Protein AF-A0A941MFM9-F1 (afdb_monomer)

Mean predicted aligned error: 2.97 Å

pLDDT: mean 96.37, std 7.06, range [45.44, 98.94]

Secondary structure (DSSP, 8-state):
---PPPHHHHTS-SSTTPPPPPSS------S-EEEE-TT-HHHHTTHHHHBTTBSEEEEE-STTS-GGGHHHHHHHHHHHHHH---TTSEEEEEPPPTTSSSHHHHHHHHHHHHTTT--EEE--S--SHHHHHHHHHHHHHHHHHHT-SSPPEEE-

Foldseek 3Di:
DPPDDDPVCPQPQLDDQFATDDPDDDDFDDPDEAEDALLDPVRLVCLQVCQPVHQEYEQELEPPQDPVCNVSSLVSLLCSQQVHDRDRHAYEYEAYEPPDPRRVVSQQVNCQRRVQRHAEYEHPPDPDVVSVVVSSNVQSVSCRVNVRHHRHYYHD

Structure (mmCIF, N/CA/C/O backbone):
data_AF-A0A941MFM9-F1
#
_entry.id   AF-A0A941MFM9-F1
#
loop_
_atom_site.group_PDB
_atom_site.id
_atom_site.type_symbol
_atom_site.label_atom_id
_atom_site.label_alt_id
_atom_site.label_comp_id
_atom_site.label_asym_id
_atom_site.label_entity_id
_atom_site.label_seq_id
_atom_site.pdbx_PDB_ins_code
_atom_site.Cartn_x
_atom_site.Cartn_y
_atom_site.Cartn_z
_atom_site.occupancy
_atom_site.B_iso_or_equiv
_atom_site.auth_seq_id
_atom_site.auth_comp_id
_atom_site.auth_asym_id
_atom_site.auth_atom_id
_atom_site.pdbx_PDB_model_num
ATOM 1 N N . MET A 1 1 ? 19.497 1.881 -22.518 1.00 45.44 1 MET A N 1
ATOM 2 C CA . MET A 1 1 ? 18.498 1.199 -23.370 1.00 45.44 1 MET A CA 1
ATOM 3 C C . MET A 1 1 ? 17.364 0.752 -22.469 1.00 45.44 1 MET A C 1
ATOM 5 O O . MET A 1 1 ? 17.638 0.044 -21.509 1.00 45.44 1 MET A O 1
ATOM 9 N N . ALA A 1 2 ? 16.134 1.208 -22.705 1.00 53.12 2 ALA A N 1
ATOM 10 C CA . ALA A 1 2 ? 14.987 0.747 -21.931 1.00 53.12 2 ALA A CA 1
ATOM 11 C C . ALA A 1 2 ? 14.747 -0.729 -22.272 1.00 53.12 2 ALA A C 1
ATOM 13 O O . ALA A 1 2 ? 14.292 -1.044 -23.367 1.00 53.12 2 ALA A O 1
ATOM 14 N N . SER A 1 3 ? 15.122 -1.638 -21.372 1.00 56.53 3 SER A N 1
ATOM 15 C CA . SER A 1 3 ? 14.799 -3.057 -21.511 1.00 56.53 3 SER A CA 1
ATOM 16 C C . SER A 1 3 ? 13.298 -3.224 -21.290 1.00 56.53 3 SER A C 1
ATOM 18 O O . SER A 1 3 ? 12.847 -3.453 -20.170 1.00 56.53 3 SER A O 1
ATOM 20 N N . THR A 1 4 ? 12.508 -3.067 -22.346 1.00 69.94 4 THR A N 1
ATOM 21 C CA . THR A 1 4 ? 11.075 -3.359 -22.318 1.00 69.94 4 THR A CA 1
ATOM 22 C C . THR A 1 4 ? 10.912 -4.872 -22.161 1.00 69.94 4 THR A C 1
ATOM 24 O O . THR A 1 4 ? 11.436 -5.642 -22.968 1.00 69.94 4 THR A O 1
ATOM 27 N N . ARG A 1 5 ? 10.238 -5.328 -21.094 1.00 80.25 5 ARG A N 1
ATOM 28 C CA . ARG A 1 5 ? 9.946 -6.761 -20.907 1.00 80.25 5 ARG A CA 1
ATOM 29 C C . ARG A 1 5 ? 9.130 -7.256 -22.101 1.00 80.25 5 ARG A C 1
ATOM 31 O O . ARG A 1 5 ? 8.220 -6.570 -22.562 1.00 80.25 5 ARG A O 1
ATOM 38 N N . THR A 1 6 ? 9.432 -8.456 -22.592 1.00 90.31 6 THR A N 1
ATOM 39 C CA . THR A 1 6 ? 8.595 -9.078 -23.624 1.00 90.31 6 THR A CA 1
ATOM 40 C C . THR A 1 6 ? 7.215 -9.397 -23.044 1.00 90.31 6 THR A C 1
ATOM 42 O O . THR A 1 6 ? 7.124 -9.672 -21.844 1.00 90.31 6 THR A O 1
ATOM 45 N N . PRO A 1 7 ? 6.147 -9.453 -23.860 1.00 91.31 7 PRO A N 1
ATOM 46 C CA . PRO A 1 7 ? 4.822 -9.853 -23.381 1.00 91.31 7 PRO A CA 1
ATOM 47 C C . PRO A 1 7 ? 4.836 -11.185 -22.613 1.00 91.31 7 PRO A C 1
ATOM 49 O O . PRO A 1 7 ? 4.177 -11.321 -21.588 1.00 91.31 7 PRO A O 1
ATOM 52 N N . ALA A 1 8 ? 5.670 -12.137 -23.050 1.00 88.62 8 ALA A N 1
ATOM 53 C CA . ALA A 1 8 ? 5.842 -13.431 -22.389 1.00 88.62 8 ALA A CA 1
ATOM 54 C C . ALA A 1 8 ? 6.416 -13.331 -20.962 1.00 88.62 8 ALA A C 1
ATOM 56 O O . ALA A 1 8 ? 6.088 -14.159 -20.121 1.00 88.62 8 ALA A O 1
ATOM 57 N N . LYS A 1 9 ? 7.263 -12.330 -20.687 1.00 91.25 9 LYS A N 1
ATOM 58 C CA . LYS A 1 9 ? 7.881 -12.098 -19.369 1.00 91.25 9 LYS A CA 1
ATOM 59 C C . LYS A 1 9 ? 7.157 -11.038 -18.539 1.00 91.25 9 LYS A C 1
ATOM 61 O O . LYS A 1 9 ? 7.544 -10.794 -17.403 1.00 91.25 9 LYS A O 1
ATOM 66 N N . HIS A 1 10 ? 6.149 -10.372 -19.102 1.00 93.44 10 HIS A N 1
ATOM 67 C CA . HIS A 1 10 ? 5.466 -9.264 -18.438 1.00 93.44 10 HIS A CA 1
ATOM 68 C C . HIS A 1 10 ? 4.750 -9.714 -17.157 1.00 93.44 10 HIS A C 1
ATOM 70 O O . HIS A 1 10 ? 4.817 -9.020 -16.152 1.00 93.44 10 HIS A O 1
ATOM 76 N N . PHE A 1 11 ? 4.148 -10.907 -17.181 1.00 95.25 11 PHE A N 1
ATOM 77 C CA . PHE A 1 11 ? 3.423 -11.497 -16.050 1.00 95.25 11 PHE A CA 1
ATOM 78 C C . PHE A 1 11 ? 4.268 -12.460 -15.208 1.00 95.25 11 PHE A C 1
ATOM 80 O O . PHE A 1 11 ? 3.713 -13.290 -14.501 1.00 95.25 11 PHE A O 1
ATOM 87 N N . SER A 1 12 ? 5.597 -12.408 -15.307 1.00 95.81 12 SER A N 1
ATOM 88 C CA . SER A 1 12 ? 6.460 -13.193 -14.421 1.00 95.81 12 SER A CA 1
ATOM 89 C C . SER A 1 12 ? 6.688 -12.440 -13.105 1.00 95.81 12 SER A C 1
ATOM 91 O O . SER A 1 12 ? 6.962 -11.237 -13.162 1.00 95.81 12 SER A O 1
ATOM 93 N N . PRO A 1 13 ? 6.638 -13.107 -11.937 1.00 97.19 13 PRO A N 1
ATOM 94 C CA . PRO A 1 13 ? 7.022 -12.482 -10.674 1.00 97.19 13 PRO A CA 1
ATOM 95 C C . PRO A 1 13 ? 8.492 -12.039 -10.711 1.00 97.19 13 PRO A C 1
ATOM 97 O O . PRO A 1 13 ? 9.346 -12.706 -11.302 1.00 97.19 13 PRO A O 1
ATOM 100 N N . LEU A 1 14 ? 8.804 -10.912 -10.065 1.00 97.50 14 LEU A N 1
ATOM 101 C CA . LEU A 1 14 ? 10.149 -10.307 -10.097 1.00 97.50 14 LEU A CA 1
ATOM 102 C C . LEU A 1 14 ? 11.059 -10.714 -8.950 1.00 97.50 14 LEU A C 1
ATOM 104 O O . LEU A 1 14 ? 12.215 -10.291 -8.889 1.00 97.50 14 LEU A O 1
ATOM 108 N N . ALA A 1 15 ? 10.553 -11.533 -8.042 1.00 98.38 15 ALA A N 1
ATOM 109 C CA . ALA A 1 15 ? 11.345 -12.179 -7.018 1.00 98.38 15 ALA A CA 1
ATOM 11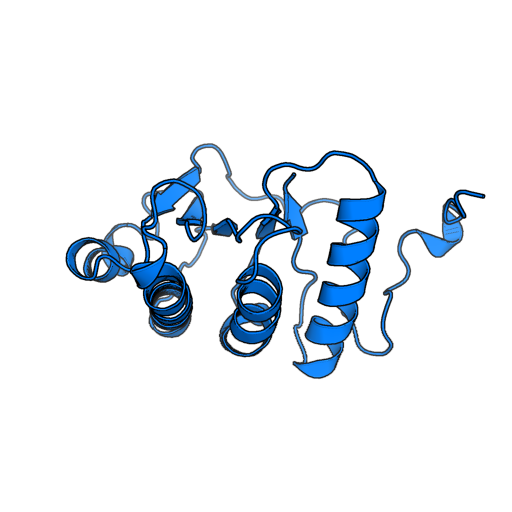0 C C . ALA A 1 15 ? 10.874 -13.622 -6.861 1.00 98.38 15 ALA A C 1
ATOM 112 O O . ALA A 1 15 ? 9.688 -13.932 -6.979 1.00 98.38 15 ALA A O 1
ATOM 113 N N . ILE A 1 16 ? 11.821 -14.513 -6.585 1.00 98.44 16 ILE A N 1
ATOM 114 C CA . ILE A 1 16 ? 11.521 -15.915 -6.307 1.00 98.44 16 ILE A CA 1
ATOM 115 C C . ILE A 1 16 ? 10.697 -15.969 -5.018 1.00 98.44 16 ILE A C 1
ATOM 117 O O . ILE A 1 16 ? 11.166 -15.534 -3.970 1.00 98.44 16 ILE A O 1
ATOM 121 N N . GLY A 1 17 ? 9.478 -16.502 -5.107 1.00 98.00 17 GLY A N 1
ATOM 122 C CA . GLY A 1 17 ? 8.536 -16.581 -3.988 1.00 98.00 17 GLY A CA 1
ATOM 123 C C . GLY A 1 17 ? 7.542 -15.419 -3.895 1.00 98.00 17 GLY A C 1
ATOM 124 O O . GLY A 1 17 ? 6.677 -15.462 -3.023 1.00 98.00 17 GLY A O 1
ATOM 125 N N . ALA A 1 18 ? 7.628 -14.416 -4.777 1.00 98.69 18 ALA A N 1
ATOM 126 C CA . ALA A 1 18 ? 6.585 -13.399 -4.907 1.00 98.69 18 ALA A CA 1
ATOM 127 C C . ALA A 1 18 ? 5.313 -14.013 -5.526 1.00 98.69 18 ALA A C 1
ATOM 129 O O . ALA A 1 18 ? 5.414 -14.977 -6.294 1.00 98.69 18 ALA A O 1
ATOM 130 N N . PRO A 1 19 ? 4.121 -13.487 -5.204 1.00 98.50 19 PRO A N 1
ATOM 131 C CA . PRO A 1 19 ? 2.875 -13.960 -5.789 1.00 98.50 19 PRO A CA 1
ATOM 132 C C . PRO A 1 19 ? 2.815 -13.683 -7.299 1.00 98.50 19 PRO A C 1
ATOM 134 O O . PRO A 1 19 ? 3.421 -12.742 -7.811 1.00 98.50 19 PRO A O 1
ATOM 137 N N . GLU A 1 20 ? 2.048 -14.503 -8.018 1.00 97.94 20 GLU A N 1
ATOM 138 C CA . GLU A 1 20 ? 1.842 -14.333 -9.459 1.00 97.94 20 GLU A CA 1
ATOM 139 C C . GLU A 1 20 ? 1.102 -13.014 -9.757 1.00 97.94 20 GLU A C 1
ATOM 141 O O . GLU A 1 20 ? 0.034 -12.782 -9.177 1.00 97.94 20 GLU A O 1
ATOM 146 N N . PRO A 1 21 ? 1.613 -12.165 -10.671 1.00 97.94 21 PRO A N 1
ATOM 147 C CA . PRO A 1 21 ? 0.947 -10.929 -11.063 1.00 97.94 21 PRO A CA 1
ATOM 148 C C . PRO A 1 21 ? -0.475 -11.154 -11.591 1.00 97.94 21 PRO A C 1
ATOM 150 O O . PRO A 1 21 ? -0.752 -12.095 -12.343 1.00 97.94 21 PRO A O 1
ATOM 153 N N . PHE A 1 22 ? -1.385 -10.238 -11.260 1.00 97.25 22 PHE A N 1
ATOM 154 C CA . PHE A 1 22 ? -2.738 -10.260 -11.807 1.00 97.25 22 PHE A CA 1
ATOM 155 C C . PHE A 1 22 ? -2.728 -10.041 -13.325 1.00 97.25 22 PHE A C 1
ATOM 157 O O . PHE A 1 22 ? -2.086 -9.127 -13.835 1.00 97.25 22 PHE A O 1
ATOM 164 N N . ARG A 1 23 ? -3.502 -10.854 -14.053 1.00 96.62 23 ARG A N 1
ATOM 165 C CA . ARG A 1 23 ? -3.754 -10.664 -15.497 1.00 96.62 23 ARG A CA 1
ATOM 166 C C . ARG A 1 23 ? -4.978 -9.802 -15.784 1.00 96.62 23 ARG A C 1
ATOM 168 O O . ARG A 1 23 ? -5.109 -9.245 -16.867 1.00 96.62 23 ARG A O 1
ATOM 175 N N . THR A 1 24 ? -5.871 -9.717 -14.807 1.00 97.19 24 THR A N 1
ATOM 176 C CA . THR A 1 24 ? -7.082 -8.901 -14.807 1.00 97.19 24 THR A CA 1
ATOM 177 C C . THR A 1 24 ? -7.218 -8.282 -13.428 1.00 97.19 24 THR A C 1
ATOM 179 O O . THR A 1 24 ? -6.952 -8.962 -12.433 1.00 97.19 24 THR A O 1
ATOM 182 N N . LEU A 1 25 ? -7.642 -7.023 -13.355 1.00 96.38 25 LEU A N 1
ATOM 183 C CA . LEU A 1 25 ? -7.873 -6.373 -12.069 1.00 96.38 25 LEU A CA 1
ATOM 184 C C . LEU A 1 25 ? -8.976 -7.104 -11.283 1.00 96.38 25 LEU A C 1
ATOM 186 O O . LEU A 1 25 ? -9.962 -7.541 -11.888 1.00 96.38 25 LEU A O 1
ATOM 190 N N . PRO A 1 26 ? -8.837 -7.246 -9.953 1.00 94.88 26 PRO A N 1
ATOM 191 C CA . PRO A 1 26 ? -9.928 -7.711 -9.108 1.00 94.88 26 PRO A CA 1
ATOM 192 C C . PRO A 1 26 ? -11.158 -6.811 -9.267 1.00 94.88 26 PRO A C 1
ATOM 194 O O . PRO A 1 26 ? -11.048 -5.589 -9.229 1.00 94.88 26 PRO A O 1
ATOM 197 N N . VAL A 1 27 ? -12.341 -7.406 -9.416 1.00 95.75 27 VAL A N 1
ATOM 198 C CA . VAL A 1 27 ? -13.591 -6.639 -9.507 1.00 95.75 27 VAL A CA 1
ATOM 199 C C . VAL A 1 27 ? -14.045 -6.267 -8.094 1.00 95.75 27 VAL A C 1
ATOM 201 O O . VAL A 1 27 ? -14.596 -7.103 -7.377 1.00 95.75 27 VAL A O 1
ATOM 204 N N . LYS A 1 28 ? -13.800 -5.016 -7.694 1.00 94.19 28 LYS A N 1
ATOM 205 C CA . LYS A 1 28 ? -14.280 -4.401 -6.446 1.00 94.19 28 LYS A CA 1
ATOM 206 C C . LYS A 1 28 ? -14.958 -3.057 -6.742 1.00 94.19 28 LYS A C 1
ATOM 208 O O . LYS A 1 28 ? -14.782 -2.489 -7.818 1.00 94.19 28 LYS A O 1
ATOM 213 N N . LEU A 1 29 ? -15.762 -2.560 -5.801 1.00 96.81 29 LEU A N 1
ATOM 214 C CA . LEU A 1 29 ? -16.273 -1.190 -5.867 1.00 96.81 29 LEU A CA 1
ATOM 215 C C . LEU A 1 29 ? -15.160 -0.226 -5.448 1.00 96.81 29 LEU A C 1
ATOM 217 O O . LEU A 1 29 ? -14.521 -0.450 -4.426 1.00 96.81 29 LEU A O 1
ATOM 221 N N . GLU A 1 30 ? -14.944 0.829 -6.234 1.00 97.88 30 GLU A N 1
ATOM 222 C CA . GLU A 1 30 ? -13.890 1.838 -6.020 1.00 97.88 30 GLU A CA 1
ATOM 223 C C . GLU A 1 30 ? -14.407 3.258 -6.338 1.00 97.88 30 GLU A C 1
ATOM 225 O O . GLU A 1 30 ? -13.691 4.112 -6.855 1.00 97.88 30 GLU A O 1
ATOM 230 N N . ARG A 1 31 ? -15.691 3.532 -6.070 1.00 98.00 31 ARG A N 1
ATOM 231 C CA . ARG A 1 31 ? -16.354 4.807 -6.416 1.00 98.00 31 ARG A CA 1
ATOM 232 C C . ARG A 1 31 ? -15.903 5.958 -5.513 1.00 98.00 31 ARG A C 1
ATOM 234 O O . ARG A 1 31 ? -16.050 7.118 -5.887 1.00 98.00 31 ARG A O 1
ATOM 241 N N . MET A 1 32 ? -15.401 5.645 -4.315 1.00 96.94 32 MET A N 1
ATOM 242 C CA . MET A 1 32 ? -14.912 6.615 -3.335 1.00 96.94 32 MET A CA 1
ATOM 243 C C . MET A 1 32 ? -13.646 6.103 -2.643 1.00 96.94 32 MET A C 1
ATOM 245 O O . MET A 1 32 ? -13.671 5.065 -1.983 1.00 96.94 32 MET A O 1
ATOM 249 N N . ILE A 1 33 ? -12.572 6.891 -2.738 1.00 98.38 33 ILE A N 1
ATOM 250 C CA . ILE A 1 33 ? -11.321 6.693 -2.001 1.00 98.38 33 ILE A CA 1
ATOM 251 C C . ILE A 1 33 ? -11.286 7.692 -0.843 1.00 98.38 33 ILE A C 1
ATOM 253 O O . ILE A 1 33 ? -11.068 8.887 -1.046 1.00 98.38 33 ILE A O 1
ATOM 257 N N . HIS A 1 34 ? -11.533 7.216 0.377 1.00 98.25 34 HIS A N 1
ATOM 258 C CA . HIS A 1 34 ? -11.569 8.053 1.572 1.00 98.25 34 HIS A CA 1
ATOM 259 C C . HIS A 1 34 ? -10.174 8.192 2.190 1.00 98.25 34 HIS A C 1
ATOM 261 O O . HIS A 1 34 ? -9.634 7.239 2.754 1.00 98.25 34 HIS A O 1
ATOM 267 N N . PHE A 1 35 ? -9.595 9.390 2.111 1.00 98.25 35 PHE A N 1
ATOM 268 C CA . PHE A 1 35 ? -8.280 9.684 2.681 1.00 98.25 35 PHE A CA 1
ATOM 269 C C . PHE A 1 35 ? -8.361 9.852 4.200 1.00 98.25 35 PHE A C 1
ATOM 271 O O . PHE A 1 35 ? -9.143 10.653 4.709 1.00 98.25 35 PHE A O 1
ATOM 278 N N . VAL A 1 36 ? -7.495 9.145 4.922 1.00 97.44 36 VAL A N 1
ATOM 279 C CA . 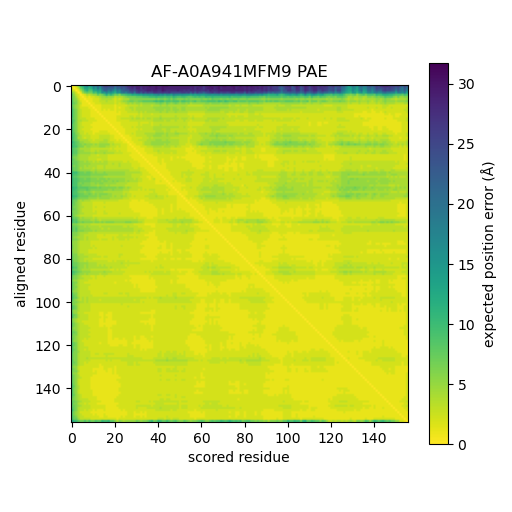VAL A 1 36 ? -7.388 9.199 6.382 1.00 97.44 36 VAL A CA 1
ATOM 280 C C . VAL A 1 36 ? -5.966 9.590 6.775 1.00 97.44 36 VAL A C 1
ATOM 282 O O . VAL A 1 36 ? -5.034 8.934 6.317 1.00 97.44 36 VAL A O 1
ATOM 285 N N . PRO A 1 37 ? -5.759 10.608 7.634 1.00 97.50 37 PRO A N 1
ATOM 286 C CA . PRO A 1 37 ? -4.451 10.929 8.201 1.00 97.50 37 PRO A CA 1
ATOM 287 C C . PRO A 1 37 ? -4.126 9.964 9.353 1.00 97.50 37 PRO A C 1
ATOM 289 O O . PRO A 1 37 ? -4.644 10.133 10.462 1.00 97.50 37 PRO A O 1
ATOM 292 N N . PRO A 1 38 ? -3.248 8.964 9.164 1.00 98.00 38 PRO A N 1
ATOM 293 C CA . PRO A 1 38 ? -3.118 7.898 10.139 1.00 98.00 38 PRO A CA 1
ATOM 294 C C . PRO A 1 38 ? -2.380 8.340 11.395 1.00 98.00 38 PRO A C 1
ATOM 296 O O . PRO A 1 38 ? -2.405 7.605 12.355 1.00 98.00 38 PRO A O 1
ATOM 299 N N . HIS A 1 39 ? -1.750 9.514 11.461 1.00 97.25 39 HIS A N 1
ATOM 300 C CA . HIS A 1 39 ? -1.174 10.034 12.710 1.00 97.25 39 HIS A CA 1
ATOM 301 C C . HIS A 1 39 ? -2.240 10.617 13.663 1.00 97.25 39 HIS A C 1
ATOM 303 O O . HIS A 1 39 ? -1.956 10.841 14.837 1.00 97.25 39 HIS A O 1
ATOM 309 N N . ASN A 1 40 ? -3.467 10.867 13.186 1.00 97.19 40 ASN A N 1
ATOM 310 C CA . ASN A 1 40 ? -4.540 11.448 13.990 1.00 97.19 40 ASN A CA 1
ATOM 311 C C . ASN A 1 40 ? -5.372 10.352 14.675 1.00 97.19 40 ASN A C 1
ATOM 313 O O . ASN A 1 40 ? -6.269 9.758 14.074 1.00 97.19 40 ASN A O 1
ATOM 317 N N . GLU A 1 41 ? -5.103 10.121 15.958 1.00 95.12 41 GLU A N 1
ATOM 318 C CA . GLU A 1 41 ? -5.753 9.078 16.761 1.00 95.12 41 GLU A CA 1
ATOM 319 C C . GLU A 1 41 ? -7.285 9.194 16.795 1.00 95.12 41 GLU A C 1
ATOM 321 O O . GLU A 1 41 ? -7.981 8.187 16.679 1.00 95.12 41 GLU A O 1
ATOM 326 N N . LYS A 1 42 ? -7.826 10.420 16.866 1.00 95.00 42 LYS A N 1
ATOM 327 C CA . LYS A 1 42 ? -9.281 10.657 16.891 1.00 95.00 42 LYS A CA 1
ATOM 328 C C . LYS A 1 42 ? -9.977 10.213 15.606 1.00 95.00 42 LYS A C 1
ATOM 330 O O . LYS A 1 42 ? -11.176 9.946 15.630 1.00 95.00 42 LYS A O 1
ATOM 335 N N . ILE A 1 43 ? -9.258 10.215 14.483 1.00 94.25 43 ILE A N 1
ATOM 336 C CA . ILE A 1 43 ? -9.778 9.735 13.200 1.00 94.25 43 ILE A CA 1
ATOM 337 C C . ILE A 1 43 ? -9.534 8.229 13.083 1.00 94.25 43 ILE A C 1
ATOM 339 O O . ILE A 1 43 ? -10.465 7.506 12.738 1.00 94.25 43 ILE A O 1
ATOM 343 N N . ARG A 1 44 ? -8.337 7.736 13.447 1.00 94.12 44 ARG A N 1
ATOM 344 C CA . ARG A 1 44 ? -8.032 6.293 13.460 1.00 94.12 44 ARG A CA 1
ATOM 345 C C . ARG A 1 44 ? -9.036 5.485 14.287 1.00 94.12 44 ARG A C 1
ATOM 347 O O . ARG A 1 44 ? -9.443 4.412 13.858 1.00 94.12 44 ARG A O 1
ATOM 354 N N . SER A 1 45 ? -9.468 5.994 15.441 1.00 94.25 45 SER A N 1
ATOM 355 C CA . SER A 1 45 ? -10.412 5.285 16.316 1.00 94.25 45 SER A CA 1
ATOM 356 C C . SER A 1 45 ? -11.796 5.068 15.692 1.00 94.25 45 SER A C 1
ATOM 358 O O . SER A 1 45 ? -12.531 4.195 16.143 1.00 94.25 45 SER A O 1
ATOM 360 N N . LYS A 1 46 ? -12.139 5.809 14.630 1.00 95.44 46 LYS A N 1
ATOM 361 C CA . LYS A 1 46 ? -13.409 5.693 13.895 1.00 95.44 46 LYS A CA 1
ATOM 362 C C . LYS A 1 46 ? -13.335 4.764 12.684 1.00 95.44 46 LYS A C 1
ATOM 364 O O . LYS A 1 46 ? -14.327 4.601 11.981 1.00 95.44 46 LYS A O 1
ATOM 369 N N . ILE A 1 47 ? -12.177 4.162 12.411 1.00 95.94 47 ILE A N 1
ATOM 370 C CA . ILE A 1 47 ? -11.974 3.336 11.212 1.00 95.94 47 ILE A CA 1
ATOM 371 C C . ILE A 1 47 ? -12.884 2.121 11.185 1.00 95.94 47 ILE A C 1
ATOM 373 O O . ILE A 1 47 ? -13.406 1.788 10.126 1.00 95.94 47 ILE A O 1
ATOM 377 N N . LYS A 1 48 ? -13.135 1.514 12.345 1.00 94.06 48 LYS A N 1
ATOM 378 C CA . LYS A 1 48 ? -14.068 0.396 12.461 1.00 94.06 48 LYS A CA 1
ATOM 379 C C . LYS A 1 48 ? -15.482 0.765 12.005 1.00 94.06 48 LYS A C 1
ATOM 381 O O . LYS A 1 48 ? -16.135 -0.050 11.367 1.00 94.06 48 LYS A O 1
ATOM 386 N N . ASP A 1 49 ? -15.930 1.982 12.308 1.00 94.50 49 ASP A N 1
ATOM 387 C CA . ASP A 1 49 ? -17.257 2.461 11.915 1.00 94.50 49 ASP A CA 1
ATOM 388 C C . ASP A 1 49 ? -17.284 2.899 10.443 1.00 94.50 49 ASP A C 1
ATOM 390 O O . ASP A 1 49 ? -18.311 2.770 9.781 1.00 94.50 49 ASP A O 1
ATOM 394 N N . LEU A 1 50 ? -16.164 3.419 9.926 1.00 94.75 50 LEU A N 1
ATOM 395 C CA . LEU A 1 50 ? -16.015 3.849 8.532 1.00 94.75 50 LEU A CA 1
ATOM 396 C C . LEU A 1 50 ? -15.935 2.661 7.559 1.00 94.75 50 LEU A C 1
ATOM 398 O O . LEU A 1 50 ? -16.442 2.744 6.437 1.00 94.75 50 LEU A O 1
ATOM 402 N N . ALA A 1 51 ? -15.297 1.565 7.974 1.00 94.25 51 ALA A N 1
ATOM 403 C CA . ALA A 1 51 ? -15.207 0.340 7.190 1.00 94.25 51 ALA A CA 1
ATOM 404 C C . ALA A 1 51 ? -16.615 -0.197 6.876 1.00 94.25 51 ALA A C 1
ATOM 406 O O . ALA A 1 51 ? -17.466 -0.328 7.751 1.00 94.25 51 ALA A O 1
ATOM 407 N N . GLY A 1 52 ? -16.875 -0.483 5.601 1.00 94.31 52 GLY A N 1
ATOM 408 C CA . GLY A 1 52 ? -18.186 -0.895 5.095 1.00 94.31 52 GLY A CA 1
ATOM 409 C C . GLY A 1 52 ? -19.103 0.257 4.666 1.00 94.31 52 GLY A C 1
ATOM 410 O O . GLY A 1 52 ? -20.088 0.001 3.977 1.00 94.31 52 GLY A O 1
ATOM 411 N N . GLN A 1 53 ? -18.785 1.513 5.007 1.00 96.25 53 GLN A N 1
ATOM 412 C CA . GLN A 1 53 ? -19.500 2.697 4.498 1.00 96.25 53 GLN A CA 1
ATOM 413 C C . GLN A 1 53 ? -18.823 3.324 3.275 1.00 96.25 53 GLN A C 1
ATOM 415 O O . GLN A 1 53 ? -19.445 4.094 2.541 1.00 96.25 53 GLN A O 1
ATOM 420 N N . VAL A 1 54 ? -17.544 3.018 3.071 1.00 97.69 54 VAL A N 1
ATOM 421 C CA . VAL A 1 54 ? -16.741 3.500 1.948 1.00 97.69 54 VAL A CA 1
ATOM 422 C C . VAL A 1 54 ? -16.269 2.326 1.109 1.00 97.69 54 VAL A C 1
ATOM 424 O O . VAL A 1 54 ? -16.124 1.212 1.606 1.00 97.69 54 VAL A O 1
ATOM 427 N N . ASP A 1 55 ? -16.015 2.589 -0.166 1.00 98.38 55 ASP A N 1
ATOM 428 C CA . ASP A 1 55 ? -15.492 1.579 -1.081 1.00 98.38 55 ASP A CA 1
ATOM 429 C C . ASP A 1 55 ? -14.004 1.314 -0.809 1.00 98.38 55 ASP A C 1
ATOM 431 O O . ASP A 1 55 ? -13.573 0.163 -0.770 1.00 98.38 55 ASP A O 1
ATOM 435 N N . VAL A 1 56 ? -13.229 2.376 -0.559 1.00 98.62 56 VAL A N 1
ATOM 436 C CA . VAL A 1 56 ? -11.795 2.312 -0.255 1.00 98.62 56 VAL A CA 1
ATOM 437 C C . VAL A 1 56 ? -11.446 3.254 0.900 1.00 98.62 56 VAL A C 1
ATOM 439 O O . VAL A 1 56 ? -11.813 4.430 0.888 1.00 98.62 56 VAL A O 1
ATOM 442 N N . VAL A 1 57 ? -10.675 2.758 1.869 1.00 98.50 57 VAL A N 1
ATOM 443 C CA . VAL A 1 57 ? -9.963 3.574 2.866 1.00 98.50 57 VAL A CA 1
ATOM 444 C C . VAL A 1 57 ? -8.507 3.698 2.439 1.00 98.50 57 VAL A C 1
ATOM 446 O O . VAL A 1 57 ? -7.849 2.693 2.176 1.00 98.50 57 VAL A O 1
ATOM 449 N N . LEU A 1 58 ? -7.985 4.924 2.415 1.00 98.69 58 LEU A N 1
ATOM 450 C CA . LEU A 1 58 ? -6.600 5.209 2.057 1.00 98.69 58 LEU A CA 1
ATOM 451 C C . LEU A 1 58 ? -5.872 5.923 3.197 1.00 98.69 58 LEU A C 1
ATOM 453 O O . LEU A 1 58 ? -6.185 7.064 3.538 1.00 98.69 58 LEU A O 1
ATOM 457 N N . GLY A 1 59 ? -4.867 5.263 3.773 1.00 98.62 59 GLY A N 1
ATOM 458 C CA . GLY A 1 59 ? -3.975 5.881 4.753 1.00 98.62 59 GLY A CA 1
ATOM 459 C C . GLY A 1 59 ? -2.990 6.831 4.082 1.00 98.62 59 GLY A C 1
ATOM 460 O O . GLY A 1 59 ? -2.163 6.404 3.285 1.00 98.62 59 GLY A O 1
ATOM 461 N N . ASN A 1 60 ? -3.072 8.125 4.371 1.00 98.62 60 ASN A N 1
ATOM 462 C CA . ASN A 1 60 ? -2.221 9.126 3.737 1.00 98.62 60 ASN A CA 1
ATOM 463 C C . ASN A 1 60 ? -0.949 9.391 4.552 1.00 98.62 60 ASN A C 1
ATOM 465 O O . ASN A 1 60 ? -1.037 9.855 5.689 1.00 98.62 60 ASN A O 1
ATOM 469 N N . LEU A 1 61 ? 0.222 9.158 3.960 1.00 98.69 61 LEU A N 1
ATOM 470 C CA . LEU A 1 61 ? 1.528 9.410 4.581 1.00 98.69 61 LEU A CA 1
ATOM 471 C C . LEU A 1 61 ? 2.249 10.622 3.987 1.00 98.69 61 LEU A C 1
ATOM 473 O O . LEU A 1 61 ? 3.273 11.046 4.523 1.00 98.69 61 LEU A O 1
ATOM 477 N N . GLU A 1 62 ? 1.726 11.192 2.903 1.00 98.31 62 GLU A N 1
ATOM 478 C CA . GLU A 1 62 ? 2.402 12.203 2.095 1.00 98.31 62 GLU A CA 1
ATOM 479 C C . GLU A 1 62 ? 1.921 13.632 2.414 1.00 98.31 62 GLU A C 1
ATOM 481 O O . GLU A 1 62 ? 2.057 14.077 3.557 1.00 98.31 62 GLU A O 1
ATOM 486 N N . ASP A 1 63 ? 1.405 14.383 1.444 1.00 96.88 63 ASP A N 1
ATOM 487 C CA . ASP A 1 63 ? 1.005 15.776 1.611 1.00 96.88 63 ASP A CA 1
ATOM 488 C C . ASP A 1 63 ? -0.077 15.888 2.694 1.00 96.88 63 ASP A C 1
ATOM 490 O O . ASP A 1 63 ? -0.909 14.992 2.856 1.00 96.88 63 ASP A O 1
ATOM 494 N N . ALA A 1 64 ? -0.060 16.991 3.448 1.00 95.31 64 ALA A N 1
ATOM 495 C CA . ALA A 1 64 ? -0.861 17.220 4.659 1.00 95.31 64 ALA A CA 1
ATOM 496 C C . ALA A 1 64 ? -0.501 16.353 5.889 1.00 95.31 64 ALA A C 1
ATOM 498 O O . ALA A 1 64 ? -1.163 16.460 6.922 1.00 95.31 64 ALA A O 1
ATOM 499 N N . VAL A 1 65 ? 0.573 15.555 5.832 1.00 97.94 65 VAL A N 1
ATOM 500 C CA . VAL A 1 65 ? 1.230 14.992 7.024 1.00 97.94 65 VAL A CA 1
ATOM 501 C C . VAL A 1 65 ? 2.485 15.815 7.346 1.00 97.94 65 VAL A C 1
ATOM 503 O O . VAL A 1 65 ? 3.391 15.861 6.509 1.00 97.94 65 VAL A O 1
ATOM 506 N N . PRO A 1 66 ? 2.574 16.456 8.529 1.00 97.94 66 PRO A N 1
ATOM 507 C CA . PRO A 1 66 ? 3.777 17.170 8.965 1.00 97.94 66 PRO A CA 1
ATOM 508 C C . PRO A 1 66 ? 5.029 16.281 8.962 1.00 97.94 66 PRO A C 1
ATOM 510 O O . PRO A 1 66 ? 4.934 15.076 9.190 1.00 97.94 66 PRO A O 1
ATOM 513 N N . MET A 1 67 ? 6.208 16.862 8.709 1.00 97.81 67 MET A N 1
ATOM 514 C CA . MET A 1 67 ? 7.471 16.109 8.590 1.00 97.81 67 MET A CA 1
ATOM 515 C C . MET A 1 67 ? 7.819 15.320 9.860 1.00 97.81 67 MET A C 1
ATOM 517 O O . MET A 1 67 ? 8.231 14.167 9.779 1.00 97.81 67 MET A O 1
ATOM 521 N N . ASP A 1 68 ? 7.601 15.922 11.026 1.00 98.06 68 ASP A N 1
ATOM 522 C CA . ASP A 1 68 ? 7.798 15.319 12.349 1.00 98.06 68 ASP A CA 1
ATOM 523 C C . ASP A 1 68 ? 6.762 14.230 12.678 1.00 98.06 68 ASP A C 1
ATOM 525 O O . ASP A 1 68 ? 6.948 13.455 13.612 1.00 98.06 68 ASP A O 1
ATOM 529 N N . GLN A 1 69 ? 5.694 14.126 11.882 1.00 98.44 69 GLN A N 1
ATOM 530 C CA . GLN A 1 69 ? 4.629 13.140 12.048 1.00 98.44 69 GLN A CA 1
ATOM 531 C C . GLN A 1 69 ? 4.688 11.994 11.037 1.00 98.44 69 GLN A C 1
ATOM 533 O O . GLN A 1 69 ? 3.830 11.112 11.080 1.00 98.44 69 GLN A O 1
ATOM 538 N N . LYS A 1 70 ? 5.681 11.954 10.142 1.00 98.56 70 LYS A N 1
ATOM 539 C CA . LYS A 1 70 ? 5.785 10.923 9.093 1.00 98.56 70 LYS A CA 1
ATOM 540 C C . LYS A 1 70 ? 5.902 9.515 9.668 1.00 98.56 70 LYS A C 1
ATOM 542 O O . LYS A 1 70 ? 5.126 8.635 9.302 1.00 98.56 70 LYS A O 1
ATOM 547 N N . GLU A 1 71 ? 6.785 9.323 10.645 1.00 98.69 71 GLU A N 1
ATOM 548 C CA . GLU A 1 71 ? 6.929 8.037 11.336 1.00 98.69 71 GLU A CA 1
ATOM 549 C C . GLU A 1 71 ? 5.666 7.652 12.116 1.00 98.69 71 GLU A C 1
ATOM 551 O O . GLU A 1 71 ? 5.237 6.499 12.089 1.00 98.69 71 GLU A O 1
ATOM 556 N N . ASN A 1 72 ? 5.031 8.621 12.782 1.00 98.50 72 ASN A N 1
ATOM 557 C CA . ASN A 1 72 ? 3.796 8.388 13.532 1.00 98.50 72 ASN A CA 1
ATOM 558 C C . ASN A 1 72 ? 2.618 8.056 12.607 1.00 98.50 72 ASN A C 1
ATOM 560 O O . ASN A 1 72 ? 1.757 7.256 12.970 1.00 98.50 72 ASN A O 1
ATOM 564 N N . ALA A 1 73 ? 2.580 8.625 11.400 1.00 98.75 73 ALA A N 1
ATOM 565 C CA . ALA A 1 73 ? 1.603 8.271 10.381 1.00 98.75 73 ALA A CA 1
ATOM 566 C C . ALA A 1 73 ? 1.838 6.844 9.870 1.00 98.75 73 ALA A C 1
ATOM 568 O O . ALA A 1 73 ? 0.886 6.075 9.780 1.00 98.75 73 ALA A O 1
ATOM 569 N N . ARG A 1 74 ? 3.088 6.446 9.610 1.00 98.88 74 ARG A N 1
ATOM 570 C CA . ARG A 1 74 ? 3.410 5.070 9.203 1.00 98.88 74 ARG A CA 1
ATOM 571 C C . ARG A 1 74 ? 2.999 4.053 10.267 1.00 98.88 74 ARG A C 1
ATOM 573 O O . ARG A 1 74 ? 2.241 3.131 9.969 1.00 98.88 74 ARG A O 1
ATOM 580 N N . LYS A 1 75 ? 3.424 4.264 11.519 1.00 98.75 75 LYS A N 1
ATOM 581 C CA . LYS A 1 75 ? 3.052 3.418 12.668 1.00 98.75 75 LYS A CA 1
ATOM 582 C C . LYS A 1 75 ? 1.536 3.369 12.846 1.00 98.75 75 LYS A C 1
ATOM 584 O O . LYS A 1 75 ? 0.960 2.289 12.927 1.00 98.75 75 LYS A O 1
ATOM 589 N N . GLY A 1 76 ? 0.882 4.528 12.781 1.00 98.62 76 GLY A N 1
ATOM 590 C CA . GLY A 1 76 ? -0.568 4.641 12.886 1.00 98.62 76 GLY A CA 1
ATOM 591 C C . GLY A 1 76 ? -1.328 3.919 11.773 1.00 98.62 76 GLY A C 1
ATOM 592 O O . GLY A 1 76 ? -2.373 3.335 12.041 1.00 98.62 76 GLY A O 1
ATOM 593 N N . PHE A 1 77 ? -0.819 3.915 10.536 1.00 98.81 77 PHE A N 1
ATOM 594 C CA . PHE A 1 77 ? -1.406 3.135 9.443 1.00 98.81 77 PHE A CA 1
ATOM 595 C C . PHE A 1 77 ? -1.261 1.632 9.689 1.00 98.81 77 PHE A C 1
ATOM 597 O O . PHE A 1 77 ? -2.223 0.884 9.527 1.00 98.81 77 PHE A O 1
ATOM 604 N N . ILE A 1 78 ? -0.076 1.194 10.114 1.00 98.81 78 ILE A N 1
ATOM 605 C CA . ILE A 1 78 ? 0.191 -0.209 10.429 1.00 98.81 78 ILE A CA 1
ATOM 606 C C . ILE A 1 78 ? -0.742 -0.704 11.544 1.00 98.81 78 ILE A C 1
ATOM 608 O O . ILE A 1 78 ? -1.353 -1.759 11.387 1.00 98.81 78 ILE A O 1
ATOM 612 N N . GLU A 1 79 ? -0.875 0.047 12.639 1.00 98.44 79 GLU A N 1
ATOM 613 C CA . GLU A 1 79 ? -1.804 -0.254 13.740 1.00 98.44 79 GLU A CA 1
ATOM 614 C C . GLU A 1 79 ? -3.250 -0.305 13.237 1.00 98.44 79 GLU A C 1
ATOM 616 O O . GLU A 1 79 ? -3.942 -1.307 13.409 1.00 98.44 79 GLU A O 1
ATOM 621 N N . MET A 1 80 ? -3.678 0.729 12.505 1.00 97.75 80 MET A N 1
ATOM 622 C CA . MET A 1 80 ? -5.018 0.815 11.923 1.00 97.75 80 MET A CA 1
ATOM 623 C C . MET A 1 80 ? -5.365 -0.415 11.074 1.00 97.75 80 MET A C 1
ATOM 625 O O . MET A 1 80 ? -6.457 -0.963 11.211 1.00 97.75 80 MET A O 1
ATOM 629 N N . VAL A 1 81 ? -4.461 -0.863 10.200 1.00 98.44 81 VAL A N 1
ATOM 630 C CA . VAL A 1 81 ? -4.723 -2.012 9.320 1.00 98.44 81 VAL A CA 1
ATOM 631 C C . VAL A 1 81 ? -4.642 -3.340 10.074 1.00 98.44 81 VAL A C 1
ATOM 633 O O . VAL A 1 81 ? -5.416 -4.266 9.815 1.00 98.44 81 VAL A O 1
ATOM 636 N N . ARG A 1 82 ? -3.712 -3.461 11.023 1.00 98.06 82 ARG A N 1
ATOM 637 C CA . ARG A 1 82 ? -3.542 -4.672 11.829 1.00 98.06 82 ARG A CA 1
ATOM 638 C C . ARG A 1 82 ? -4.779 -4.954 12.677 1.00 98.06 82 ARG A C 1
ATOM 640 O O . ARG A 1 82 ? -5.278 -6.079 12.634 1.00 98.06 82 ARG A O 1
ATOM 647 N N . ASP A 1 83 ? -5.302 -3.927 13.335 1.00 97.12 83 ASP A N 1
ATOM 648 C CA . ASP A 1 83 ? -6.292 -4.065 14.406 1.00 97.12 83 ASP A CA 1
ATOM 649 C C . ASP A 1 83 ? -7.746 -4.067 13.910 1.00 97.12 83 ASP A C 1
ATOM 651 O O . ASP A 1 83 ? -8.667 -4.324 14.685 1.00 97.12 83 ASP A O 1
ATOM 655 N N . ASN A 1 84 ? -7.970 -3.814 12.617 1.00 97.12 84 ASN A N 1
ATOM 656 C CA . ASN A 1 84 ? -9.304 -3.768 12.022 1.00 97.12 84 ASN A CA 1
ATOM 657 C C . ASN A 1 84 ? -9.494 -4.828 10.926 1.00 97.12 84 ASN A C 1
ATOM 659 O O . ASN A 1 84 ? -8.546 -5.265 10.261 1.00 97.12 84 ASN A O 1
ATOM 663 N N . ASP A 1 85 ? -10.748 -5.234 10.742 1.00 95.94 85 ASP A N 1
ATOM 664 C CA . ASP A 1 85 ? -11.217 -5.978 9.575 1.00 95.94 85 ASP A CA 1
ATOM 665 C C . ASP A 1 85 ? -11.988 -5.015 8.665 1.00 95.94 85 ASP A C 1
ATOM 667 O O . ASP A 1 85 ? -12.841 -4.260 9.130 1.00 95.94 85 ASP A O 1
ATOM 671 N N . PHE A 1 86 ? -11.655 -5.024 7.379 1.00 97.44 86 PHE A N 1
ATOM 672 C CA . PHE A 1 86 ? -12.207 -4.113 6.379 1.00 97.44 86 PHE A CA 1
ATOM 673 C C . PHE A 1 86 ? -13.303 -4.771 5.530 1.00 97.44 86 PHE A C 1
ATOM 675 O O . PHE A 1 86 ? -14.008 -4.072 4.795 1.00 97.44 86 PHE A O 1
ATOM 682 N N . GLY A 1 87 ? -13.485 -6.094 5.639 1.00 95.94 87 GLY A N 1
ATOM 683 C CA . GLY A 1 87 ? -14.466 -6.842 4.859 1.00 95.94 87 GLY A CA 1
ATOM 684 C C . GLY A 1 87 ? -14.301 -6.603 3.356 1.00 95.94 87 GLY A C 1
ATOM 685 O O . GLY A 1 87 ? -13.278 -6.945 2.767 1.00 95.94 87 GLY A O 1
ATOM 686 N N . ALA A 1 88 ? -15.318 -6.007 2.728 1.00 95.88 88 ALA A N 1
ATOM 687 C CA . ALA A 1 88 ? -15.295 -5.670 1.303 1.00 95.88 88 ALA A CA 1
ATOM 688 C C . ALA A 1 88 ? -14.579 -4.342 0.978 1.00 95.88 88 ALA A C 1
ATOM 690 O O . ALA A 1 88 ? -14.285 -4.093 -0.191 1.00 95.88 88 ALA A O 1
ATOM 691 N N . THR A 1 89 ? -14.299 -3.508 1.983 1.00 98.25 89 THR A N 1
ATOM 692 C CA . THR A 1 89 ? -13.649 -2.198 1.814 1.00 98.25 89 THR A CA 1
ATOM 693 C C . THR A 1 89 ? -12.202 -2.391 1.373 1.00 98.25 89 THR A C 1
ATOM 695 O O . THR A 1 89 ? -11.452 -3.128 2.013 1.00 98.25 89 THR A O 1
ATOM 698 N N . GLY A 1 90 ? -11.787 -1.723 0.299 1.00 98.31 90 GLY A N 1
ATOM 699 C CA . GLY A 1 90 ? -10.398 -1.731 -0.150 1.00 98.31 90 GLY A CA 1
ATOM 700 C C . GLY A 1 90 ? -9.474 -1.018 0.838 1.00 98.31 90 GLY A C 1
ATOM 701 O O . GLY A 1 90 ? -9.822 0.036 1.374 1.00 98.31 90 GLY A O 1
ATOM 702 N N . VAL A 1 91 ? -8.282 -1.576 1.058 1.00 98.62 91 VAL A N 1
ATOM 703 C CA . VAL A 1 91 ? -7.262 -0.993 1.949 1.00 98.62 91 VAL A CA 1
ATOM 704 C C . VAL A 1 91 ? -6.100 -0.471 1.124 1.00 98.62 91 VAL A C 1
ATOM 706 O O . VAL A 1 91 ? -5.350 -1.244 0.528 1.00 98.62 91 VAL A O 1
ATOM 709 N N . TRP A 1 92 ? -5.966 0.848 1.066 1.00 98.81 92 TRP A N 1
ATOM 710 C CA . TRP A 1 92 ? -4.940 1.536 0.291 1.00 98.81 92 TRP A CA 1
ATOM 711 C C . TRP A 1 92 ? -4.027 2.345 1.216 1.00 98.81 92 TRP A C 1
ATOM 713 O O . TRP A 1 92 ? -4.392 2.708 2.338 1.00 98.81 92 TRP A O 1
ATOM 723 N N . THR A 1 93 ? -2.839 2.686 0.730 1.00 98.81 93 THR A N 1
ATOM 724 C CA . THR A 1 93 ? -1.981 3.694 1.365 1.00 98.81 93 THR A CA 1
ATOM 725 C C . THR A 1 93 ? -1.354 4.592 0.314 1.00 98.81 93 THR A C 1
ATOM 727 O O . THR A 1 93 ? -0.972 4.107 -0.748 1.00 98.81 93 THR A O 1
ATOM 730 N N . ARG A 1 94 ? -1.242 5.892 0.595 1.00 98.88 94 ARG A N 1
ATOM 731 C CA . ARG A 1 94 ? -0.430 6.819 -0.201 1.00 98.88 94 ARG A CA 1
ATOM 732 C C . ARG A 1 94 ? 0.876 7.064 0.533 1.00 98.88 94 ARG A C 1
ATOM 734 O O . ARG A 1 94 ? 0.885 7.763 1.547 1.00 98.88 94 ARG A O 1
ATOM 741 N N . ILE A 1 95 ? 1.943 6.462 0.019 1.00 98.88 95 ILE A N 1
ATOM 742 C CA . ILE A 1 95 ? 3.308 6.576 0.550 1.00 98.88 95 ILE A CA 1
ATOM 743 C C . ILE A 1 95 ? 3.914 7.939 0.216 1.00 98.88 95 ILE A C 1
ATOM 745 O O . ILE A 1 95 ? 3.375 8.678 -0.606 1.00 98.88 95 ILE A O 1
ATOM 749 N N . ASN A 1 96 ? 5.044 8.279 0.837 1.00 98.88 96 ASN A N 1
ATOM 750 C CA . ASN A 1 96 ? 5.808 9.458 0.433 1.00 98.88 96 ASN A CA 1
ATOM 751 C C . ASN A 1 96 ? 6.442 9.287 -0.966 1.00 98.88 96 ASN A C 1
ATOM 753 O O . ASN A 1 96 ? 6.602 8.174 -1.463 1.00 98.88 96 ASN A O 1
ATOM 757 N N . CYS A 1 97 ? 6.811 10.396 -1.613 1.00 98.56 97 CYS A N 1
ATOM 758 C CA . CYS A 1 97 ? 7.438 10.390 -2.940 1.00 98.56 97 CYS A CA 1
ATOM 759 C C . CYS A 1 97 ? 8.831 9.728 -2.945 1.00 98.56 97 CYS A C 1
ATOM 761 O O . CYS A 1 97 ? 9.525 9.717 -1.924 1.00 98.56 97 CYS A O 1
ATOM 763 N N . LEU A 1 98 ? 9.261 9.202 -4.104 1.00 98.69 98 LEU A N 1
ATOM 764 C CA . LEU A 1 98 ? 10.495 8.402 -4.233 1.00 98.69 98 LEU A CA 1
ATOM 765 C C . LEU A 1 98 ? 11.785 9.145 -3.848 1.00 98.69 98 LEU A C 1
ATOM 767 O O . LEU A 1 98 ? 12.762 8.512 -3.462 1.00 98.69 98 LEU A O 1
ATOM 771 N N . ASN A 1 99 ? 11.799 10.476 -3.931 1.00 98.12 99 ASN A N 1
ATOM 772 C CA . ASN A 1 99 ? 12.942 11.312 -3.546 1.00 98.12 99 ASN A CA 1
ATOM 773 C C . ASN A 1 99 ? 12.928 11.742 -2.064 1.00 98.12 99 ASN A C 1
ATOM 775 O O . ASN A 1 99 ? 13.775 12.532 -1.648 1.00 98.12 99 ASN A O 1
ATOM 779 N N . SER A 1 100 ? 11.964 11.267 -1.272 1.00 98.44 100 SER A N 1
ATOM 780 C CA . SER A 1 100 ? 11.847 11.591 0.152 1.00 98.44 100 SER A CA 1
ATOM 781 C C . SER A 1 100 ? 12.664 10.633 1.032 1.00 98.44 100 SER A C 1
ATOM 783 O O . SER A 1 100 ? 12.878 9.482 0.650 1.00 98.44 100 SER A O 1
ATOM 785 N N . PRO A 1 101 ? 13.062 11.038 2.254 1.00 98.56 101 PRO A N 1
ATOM 786 C CA . PRO A 1 101 ? 13.761 10.141 3.175 1.00 98.56 101 PRO A CA 1
ATOM 787 C C . PRO A 1 101 ? 12.848 9.079 3.816 1.00 98.56 101 PRO A C 1
ATOM 789 O O . PRO A 1 101 ? 13.352 8.197 4.498 1.00 98.56 101 PRO A O 1
ATOM 792 N N . TRP A 1 102 ? 11.522 9.153 3.636 1.00 98.81 102 TRP A N 1
ATOM 793 C CA . TRP A 1 102 ? 10.561 8.293 4.348 1.00 98.81 102 TRP A CA 1
ATOM 794 C C . TRP A 1 102 ? 10.069 7.097 3.531 1.00 98.81 102 TRP A C 1
ATOM 796 O O . TRP A 1 102 ? 9.621 6.113 4.113 1.00 98.81 102 TRP A O 1
ATOM 806 N N . VAL A 1 103 ? 10.134 7.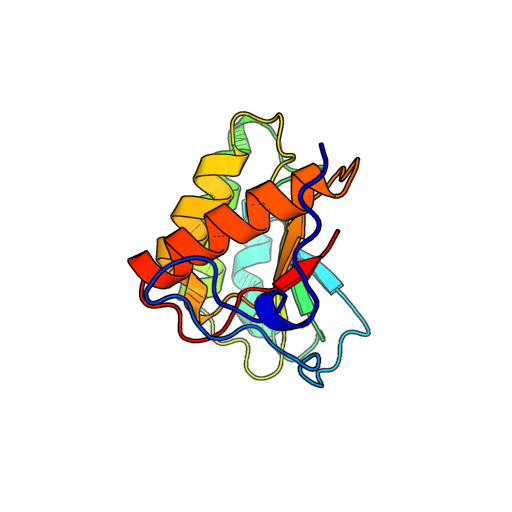172 2.199 1.00 98.81 103 VAL A N 1
ATOM 807 C CA . VAL A 1 103 ? 9.466 6.214 1.302 1.00 98.81 103 VAL A CA 1
ATOM 808 C C . VAL A 1 103 ? 9.964 4.777 1.453 1.00 98.81 103 VAL A C 1
ATOM 810 O O . VAL A 1 103 ? 9.169 3.841 1.388 1.00 98.81 103 VAL A O 1
ATOM 813 N N . LEU A 1 104 ? 11.266 4.588 1.681 1.00 98.88 104 LEU A N 1
ATOM 814 C CA . LEU A 1 104 ? 11.843 3.255 1.827 1.00 98.88 104 LEU A CA 1
ATOM 815 C C . LEU A 1 104 ? 11.250 2.542 3.044 1.00 98.88 104 LEU A C 1
ATOM 817 O O . LEU A 1 104 ? 10.829 1.389 2.951 1.00 98.88 104 LEU A O 1
ATOM 821 N N . ASP A 1 105 ? 11.162 3.248 4.164 1.00 98.88 105 ASP A N 1
ATOM 822 C CA . ASP A 1 105 ? 10.581 2.716 5.389 1.00 98.88 105 ASP A CA 1
ATOM 823 C C . ASP A 1 105 ? 9.058 2.577 5.274 1.00 98.88 105 ASP A C 1
ATOM 825 O O . ASP A 1 105 ? 8.499 1.585 5.737 1.00 98.88 105 ASP A O 1
ATOM 829 N N . ASP A 1 106 ? 8.378 3.513 4.594 1.00 98.88 106 ASP A N 1
ATOM 830 C CA . ASP A 1 106 ? 6.942 3.395 4.318 1.00 98.88 106 ASP A CA 1
ATOM 831 C C . ASP A 1 106 ? 6.639 2.066 3.621 1.00 98.88 106 ASP A C 1
ATOM 833 O O . ASP A 1 106 ? 5.780 1.317 4.073 1.00 98.88 106 ASP A O 1
ATOM 837 N N . VAL A 1 107 ? 7.363 1.730 2.550 1.00 98.88 107 VAL A N 1
ATOM 838 C CA . VAL A 1 107 ? 7.120 0.489 1.804 1.00 98.88 107 VAL A CA 1
ATOM 839 C C . VAL A 1 107 ? 7.574 -0.733 2.607 1.00 98.88 107 VAL A C 1
ATOM 841 O O . VAL A 1 107 ? 6.819 -1.695 2.750 1.00 98.88 107 VAL A O 1
ATOM 844 N N . THR A 1 108 ? 8.790 -0.717 3.156 1.00 98.88 108 THR A N 1
ATOM 845 C CA . THR A 1 108 ? 9.363 -1.9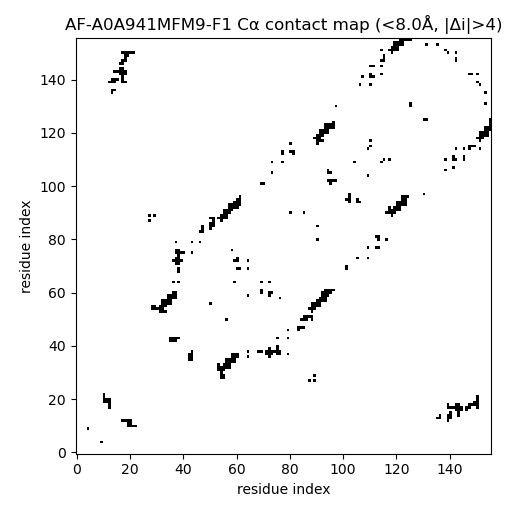01 3.815 1.00 98.88 108 THR A CA 1
ATOM 846 C C . THR A 1 108 ? 8.632 -2.277 5.103 1.00 98.88 108 THR A C 1
ATOM 848 O O . THR A 1 108 ? 8.316 -3.454 5.288 1.00 98.88 108 THR A O 1
ATOM 851 N N . GLU A 1 109 ? 8.302 -1.316 5.970 1.00 98.94 109 GLU A N 1
ATOM 852 C CA . GLU A 1 109 ? 7.615 -1.597 7.234 1.00 98.94 109 GLU A CA 1
ATOM 853 C C . GLU A 1 109 ? 6.146 -1.979 7.014 1.00 98.94 109 GLU A C 1
ATOM 855 O O . GLU A 1 109 ? 5.647 -2.910 7.652 1.00 98.94 109 GLU A O 1
ATOM 860 N N . ILE A 1 110 ? 5.444 -1.303 6.094 1.00 98.94 110 ILE A N 1
ATOM 861 C CA . ILE A 1 110 ? 4.028 -1.590 5.826 1.00 98.94 110 ILE A CA 1
ATOM 862 C C . ILE A 1 110 ? 3.868 -2.980 5.216 1.00 98.94 110 ILE A C 1
ATOM 864 O O . ILE A 1 110 ? 3.024 -3.751 5.680 1.00 98.94 110 ILE A O 1
ATOM 868 N N . VAL A 1 111 ? 4.675 -3.334 4.211 1.00 98.88 111 VAL A N 1
ATOM 869 C CA . VAL A 1 111 ? 4.589 -4.663 3.588 1.00 98.88 111 VAL A CA 1
ATOM 870 C C . VAL A 1 111 ? 4.938 -5.752 4.603 1.00 98.88 111 VAL A C 1
ATOM 872 O O . VAL A 1 111 ? 4.222 -6.751 4.689 1.00 98.88 111 VAL A O 1
ATOM 875 N N . ALA A 1 112 ? 5.967 -5.536 5.429 1.00 98.88 112 ALA A N 1
ATOM 876 C CA . ALA A 1 112 ? 6.351 -6.478 6.476 1.00 98.88 112 ALA A CA 1
ATOM 877 C C . ALA A 1 112 ? 5.247 -6.701 7.519 1.00 98.88 112 ALA A C 1
ATOM 879 O O . ALA A 1 112 ? 5.022 -7.835 7.942 1.00 98.88 112 ALA A O 1
ATOM 880 N N . ALA A 1 113 ? 4.565 -5.635 7.945 1.00 98.81 113 ALA A N 1
ATOM 881 C CA . ALA A 1 113 ? 3.601 -5.707 9.037 1.00 98.81 113 ALA A CA 1
ATOM 882 C C . ALA A 1 113 ? 2.190 -6.104 8.584 1.00 98.81 113 ALA A C 1
ATOM 884 O O . ALA A 1 113 ? 1.496 -6.830 9.297 1.00 98.81 113 ALA A O 1
ATOM 885 N N . VAL A 1 114 ? 1.735 -5.595 7.436 1.00 98.81 114 VAL A N 1
ATOM 886 C CA . VAL A 1 114 ? 0.333 -5.689 6.997 1.00 98.81 114 VAL A CA 1
ATOM 887 C C . VAL A 1 114 ? 0.173 -5.953 5.495 1.00 98.81 114 VAL A C 1
ATOM 889 O O . VAL A 1 114 ? -0.932 -5.822 4.970 1.00 98.81 114 VAL A O 1
ATOM 892 N N . GLY A 1 115 ? 1.224 -6.393 4.792 1.00 98.75 115 GLY A N 1
ATOM 893 C CA . GLY A 1 115 ? 1.194 -6.614 3.338 1.00 98.75 115 GLY A CA 1
ATOM 894 C C . GLY A 1 115 ? 0.079 -7.549 2.852 1.00 98.75 115 GLY A C 1
ATOM 895 O O . GLY A 1 115 ? -0.502 -7.319 1.801 1.00 98.75 115 GLY A O 1
ATOM 896 N N . ASN A 1 116 ? -0.315 -8.549 3.650 1.00 98.69 116 ASN A N 1
ATOM 897 C CA . ASN A 1 116 ? -1.428 -9.449 3.307 1.00 98.69 116 ASN A CA 1
ATOM 898 C C . ASN A 1 116 ? -2.821 -8.794 3.362 1.00 98.69 116 ASN A C 1
ATOM 900 O O . ASN A 1 116 ? -3.757 -9.318 2.759 1.00 98.69 116 ASN A O 1
ATOM 904 N N . LYS A 1 117 ? -2.967 -7.673 4.077 1.00 98.62 117 LYS A N 1
ATOM 905 C CA . LYS A 1 117 ? -4.208 -6.888 4.137 1.00 98.62 117 LYS A CA 1
ATOM 906 C C . LYS A 1 117 ? -4.200 -5.696 3.176 1.00 98.62 117 LYS A C 1
ATOM 908 O O . LYS A 1 117 ? -5.260 -5.148 2.907 1.00 98.62 117 LYS A O 1
ATOM 913 N N . LEU A 1 118 ? -3.033 -5.289 2.677 1.00 98.75 118 LEU A N 1
ATOM 914 C CA . LEU A 1 118 ? -2.903 -4.154 1.770 1.00 98.75 118 LEU A CA 1
ATOM 915 C C . LEU A 1 118 ? -3.331 -4.546 0.351 1.00 98.75 118 LEU A C 1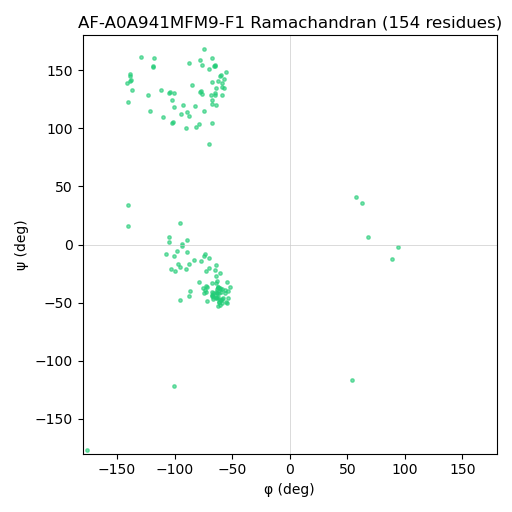
ATOM 917 O O . LEU A 1 118 ? -2.909 -5.581 -0.165 1.00 98.75 118 LEU A O 1
ATOM 921 N N . ASP A 1 119 ? -4.177 -3.735 -0.281 1.00 98.75 119 ASP A N 1
ATOM 922 C CA . ASP A 1 119 ? -4.618 -3.948 -1.661 1.00 98.75 119 ASP A CA 1
ATOM 923 C C . ASP A 1 119 ? -3.775 -3.154 -2.659 1.00 98.75 119 ASP A C 1
ATOM 925 O O . ASP A 1 119 ? -3.319 -3.716 -3.655 1.00 98.75 119 ASP A O 1
ATOM 929 N N . VAL A 1 120 ? -3.561 -1.864 -2.388 1.00 98.88 120 VAL A N 1
ATOM 930 C CA . VAL A 1 120 ? -2.931 -0.927 -3.326 1.00 98.88 120 VAL A CA 1
ATOM 931 C C . VAL A 1 120 ? -1.998 0.033 -2.586 1.00 98.88 120 VAL A C 1
ATOM 933 O O . VAL A 1 120 ? -2.341 0.572 -1.530 1.00 98.88 120 VAL A O 1
ATOM 936 N N . ILE A 1 121 ? -0.836 0.300 -3.179 1.00 98.88 121 ILE A N 1
ATOM 937 C CA . ILE A 1 121 ? 0.020 1.438 -2.844 1.00 98.88 121 ILE A CA 1
ATOM 938 C C . ILE A 1 121 ? -0.158 2.516 -3.907 1.00 98.88 121 ILE A C 1
ATOM 940 O O . ILE A 1 121 ? 0.065 2.284 -5.092 1.00 98.88 121 ILE A O 1
ATOM 944 N N . MET A 1 122 ? -0.524 3.712 -3.464 1.00 98.88 122 MET A N 1
ATOM 945 C CA . MET A 1 122 ? -0.548 4.918 -4.275 1.00 98.88 122 MET A CA 1
ATOM 946 C C . MET A 1 122 ? 0.815 5.611 -4.192 1.00 98.88 122 MET A C 1
ATOM 948 O O . MET A 1 122 ? 1.208 6.086 -3.123 1.00 98.88 122 MET A O 1
ATOM 952 N N . LEU A 1 123 ? 1.522 5.660 -5.318 1.00 98.81 123 LEU A N 1
ATOM 953 C CA . LEU A 1 123 ? 2.815 6.312 -5.473 1.00 98.81 123 LEU A CA 1
ATOM 954 C C . LEU A 1 123 ? 2.606 7.745 -5.990 1.00 98.81 123 LEU A C 1
ATOM 956 O O . LEU A 1 123 ? 2.165 7.915 -7.124 1.00 98.81 123 LEU A O 1
ATOM 960 N N . PRO A 1 124 ? 2.895 8.793 -5.199 1.00 98.50 124 PRO A N 1
ATOM 961 C CA . PRO A 1 124 ? 2.718 10.163 -5.663 1.00 98.50 124 PRO A CA 1
ATOM 962 C C . PRO A 1 124 ? 3.864 10.599 -6.583 1.00 98.50 124 PRO A C 1
ATOM 964 O O . PRO A 1 124 ? 4.986 10.102 -6.479 1.00 98.50 124 PRO A O 1
ATOM 967 N N . LYS A 1 125 ? 3.592 11.625 -7.400 1.00 98.06 125 LYS A N 1
ATOM 968 C CA . LYS A 1 125 ? 4.597 12.347 -8.202 1.00 98.06 125 LYS A CA 1
ATOM 969 C C . LYS A 1 125 ? 5.385 11.427 -9.152 1.00 98.06 125 LYS A C 1
ATOM 971 O O . LYS A 1 125 ? 6.594 11.576 -9.283 1.00 98.06 125 LYS A O 1
ATOM 976 N N . VAL A 1 126 ? 4.703 10.480 -9.799 1.00 98.50 126 VAL A N 1
ATOM 977 C CA . VAL A 1 126 ? 5.309 9.625 -10.830 1.00 98.50 126 VAL A CA 1
ATOM 978 C C . VAL A 1 126 ? 5.663 10.461 -12.058 1.00 98.50 126 VAL A C 1
ATOM 980 O O . VAL A 1 126 ? 4.807 11.134 -12.630 1.00 98.50 126 VAL A O 1
ATOM 983 N N . GLU A 1 127 ? 6.926 10.406 -12.467 1.00 97.88 127 GLU A N 1
ATOM 984 C CA . GLU A 1 127 ? 7.462 11.142 -13.616 1.00 97.88 127 GLU A CA 1
ATOM 985 C C . GLU A 1 127 ? 7.653 10.235 -14.835 1.00 97.88 127 GLU A C 1
ATOM 987 O O . GLU A 1 127 ? 7.704 10.706 -15.974 1.00 97.88 127 GLU A O 1
ATOM 992 N N . GLY A 1 128 ? 7.738 8.921 -14.622 1.00 96.56 128 GLY A N 1
ATOM 993 C CA . GLY A 1 128 ? 7.872 7.982 -15.721 1.00 96.56 128 GLY A CA 1
ATOM 994 C C . GLY A 1 128 ? 7.861 6.510 -15.319 1.00 96.56 128 GLY A C 1
ATOM 995 O O . GLY A 1 128 ? 7.708 6.149 -14.153 1.00 96.56 128 GLY A O 1
ATOM 996 N N . PRO A 1 129 ? 8.056 5.612 -16.298 1.00 96.38 129 PRO A N 1
ATOM 997 C CA . PRO A 1 129 ? 8.008 4.170 -16.065 1.00 96.38 129 PRO A CA 1
ATOM 998 C C . PRO A 1 129 ? 9.124 3.661 -15.142 1.00 96.38 129 PRO A C 1
ATOM 1000 O O . PRO A 1 129 ? 8.988 2.591 -14.556 1.00 96.38 129 PRO A O 1
ATOM 1003 N N . TRP A 1 130 ? 10.232 4.396 -14.999 1.00 96.69 130 TRP A N 1
ATOM 1004 C CA . TRP A 1 130 ? 11.323 4.031 -14.088 1.00 96.69 130 TRP A CA 1
ATOM 1005 C C . TRP A 1 130 ? 10.887 4.029 -12.617 1.00 96.69 130 TRP A C 1
ATOM 1007 O O . TRP A 1 130 ? 11.348 3.167 -11.871 1.00 96.69 130 TRP A O 1
ATOM 1017 N N . ASP A 1 131 ? 9.959 4.907 -12.231 1.00 98.31 131 ASP A N 1
ATOM 1018 C CA . ASP A 1 131 ? 9.406 4.957 -10.873 1.00 98.31 131 ASP A CA 1
ATOM 1019 C C . ASP A 1 131 ? 8.582 3.699 -10.578 1.00 98.31 131 ASP A C 1
ATOM 1021 O O . ASP A 1 131 ? 8.740 3.060 -9.535 1.00 98.31 131 ASP A O 1
ATOM 1025 N N . ILE A 1 132 ? 7.769 3.282 -11.556 1.00 98.12 132 ILE A N 1
ATOM 1026 C CA . ILE A 1 132 ? 6.992 2.042 -11.484 1.00 98.12 132 ILE A CA 1
ATOM 1027 C C . ILE A 1 132 ? 7.921 0.833 -11.424 1.00 98.12 132 ILE A C 1
ATOM 1029 O O . ILE A 1 132 ? 7.728 -0.029 -10.577 1.00 98.12 132 ILE A O 1
ATOM 1033 N N . HIS A 1 133 ? 8.956 0.769 -12.268 1.00 97.38 133 HIS A N 1
ATOM 1034 C CA . HIS A 1 133 ? 9.902 -0.351 -12.262 1.00 97.38 133 HIS A CA 1
ATOM 1035 C C . HIS A 1 133 ? 10.643 -0.497 -10.927 1.00 97.38 133 HIS A C 1
ATOM 1037 O O . HIS A 1 133 ? 10.883 -1.624 -10.490 1.00 97.38 133 HIS A O 1
ATOM 1043 N N . TYR A 1 134 ? 11.015 0.621 -10.295 1.00 98.38 134 TYR A N 1
ATOM 1044 C CA . TYR A 1 134 ? 11.630 0.611 -8.971 1.00 98.38 134 TYR A CA 1
ATOM 1045 C C . TYR A 1 134 ? 10.677 0.016 -7.930 1.00 98.38 134 TYR A C 1
ATOM 1047 O O . TYR A 1 134 ? 11.045 -0.936 -7.236 1.00 98.38 134 TYR A O 1
ATOM 1055 N N . LEU A 1 135 ? 9.449 0.540 -7.853 1.00 98.62 135 LEU A N 1
ATOM 1056 C CA . LEU A 1 135 ? 8.482 0.102 -6.852 1.00 98.62 135 LEU A CA 1
ATOM 1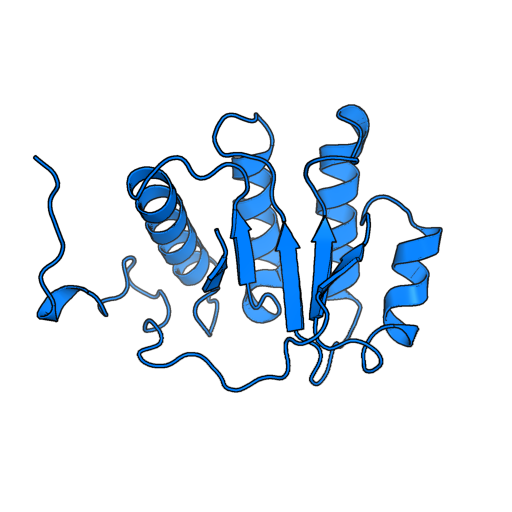057 C C . LEU A 1 135 ? 8.015 -1.345 -7.090 1.00 98.62 135 LEU A C 1
ATOM 1059 O O . LEU A 1 135 ? 7.944 -2.109 -6.135 1.00 98.62 135 LEU A O 1
ATOM 1063 N N . ASP A 1 136 ? 7.780 -1.746 -8.343 1.00 98.62 136 ASP A N 1
ATOM 1064 C CA . ASP A 1 136 ? 7.426 -3.114 -8.764 1.00 98.62 136 ASP A CA 1
ATOM 1065 C C . ASP A 1 136 ? 8.478 -4.137 -8.290 1.00 98.62 136 ASP A C 1
ATOM 1067 O O . ASP A 1 136 ? 8.165 -5.124 -7.622 1.00 98.62 136 ASP A O 1
ATOM 1071 N N . GLN A 1 137 ? 9.764 -3.860 -8.534 1.00 98.62 137 GLN A N 1
ATOM 1072 C CA . GLN A 1 137 ? 10.844 -4.744 -8.096 1.00 98.62 137 GLN A CA 1
ATOM 1073 C C . GLN A 1 137 ? 10.984 -4.801 -6.567 1.00 98.62 137 GLN A C 1
ATOM 1075 O O . GLN A 1 137 ? 11.219 -5.887 -6.023 1.00 98.62 137 GLN A O 1
ATOM 1080 N N . LEU A 1 138 ? 10.871 -3.656 -5.885 1.00 98.81 138 LEU A N 1
ATOM 1081 C CA . LEU A 1 138 ? 10.948 -3.575 -4.425 1.00 98.81 138 LEU A CA 1
ATOM 1082 C C . LEU A 1 138 ? 9.785 -4.331 -3.768 1.00 98.81 138 LEU A C 1
ATOM 1084 O O . LEU A 1 138 ? 10.011 -5.113 -2.843 1.00 98.81 138 LEU A O 1
ATOM 1088 N N . LEU A 1 139 ? 8.561 -4.148 -4.270 1.00 98.88 139 LEU A N 1
ATOM 1089 C CA . LEU A 1 139 ? 7.383 -4.854 -3.776 1.00 98.88 139 LEU A CA 1
ATOM 1090 C C . LEU A 1 139 ? 7.522 -6.354 -3.956 1.00 98.88 139 LEU A C 1
ATOM 1092 O O . LEU A 1 139 ? 7.402 -7.062 -2.966 1.00 98.88 139 LEU A O 1
ATOM 1096 N N . ALA A 1 140 ? 7.894 -6.842 -5.140 1.00 98.88 140 ALA A N 1
ATOM 1097 C CA . ALA A 1 140 ? 8.069 -8.278 -5.352 1.00 98.88 140 ALA A CA 1
ATOM 1098 C C . ALA A 1 140 ? 9.075 -8.898 -4.362 1.00 98.88 140 ALA A C 1
ATOM 1100 O O . ALA A 1 140 ? 8.838 -9.972 -3.806 1.00 98.88 140 ALA A O 1
ATOM 1101 N N . GLN A 1 141 ? 10.195 -8.216 -4.087 1.00 98.88 141 GLN A N 1
ATOM 1102 C CA . GLN A 1 141 ? 11.179 -8.684 -3.104 1.00 98.88 141 GLN A CA 1
ATOM 1103 C C . GLN A 1 141 ? 10.601 -8.747 -1.686 1.00 98.88 141 GLN A C 1
ATOM 1105 O O . GLN A 1 141 ? 10.856 -9.711 -0.961 1.00 98.88 141 GLN A O 1
ATOM 1110 N N . LEU A 1 142 ? 9.819 -7.744 -1.285 1.00 98.94 142 LEU A N 1
ATOM 1111 C CA . LEU A 1 142 ? 9.194 -7.696 0.035 1.00 98.94 142 LEU A CA 1
ATOM 1112 C C . LEU A 1 142 ? 8.033 -8.684 0.162 1.00 98.94 142 LEU A C 1
ATOM 1114 O O . LEU A 1 142 ? 7.906 -9.343 1.191 1.00 98.94 142 LEU A O 1
ATOM 1118 N N . GLU A 1 143 ? 7.231 -8.844 -0.883 1.00 98.94 143 GLU A N 1
ATOM 1119 C CA . GLU A 1 143 ? 6.160 -9.829 -0.958 1.00 98.94 143 GLU A CA 1
ATOM 1120 C C . GLU A 1 143 ? 6.708 -11.244 -0.781 1.00 98.94 143 GLU A C 1
ATOM 1122 O O . GLU A 1 143 ? 6.201 -11.995 0.053 1.00 98.94 143 GLU A O 1
ATOM 1127 N N . ALA A 1 144 ? 7.797 -11.576 -1.483 1.00 98.88 144 ALA A N 1
ATOM 1128 C CA . ALA A 1 144 ? 8.503 -12.841 -1.314 1.00 98.88 144 ALA A CA 1
ATOM 1129 C C . ALA A 1 144 ? 9.062 -12.995 0.109 1.00 98.88 144 ALA A C 1
ATOM 1131 O O . ALA A 1 144 ? 8.830 -14.009 0.770 1.00 98.88 144 ALA A O 1
ATOM 1132 N N . LYS A 1 145 ? 9.768 -11.971 0.609 1.00 98.88 145 LYS A N 1
ATOM 1133 C CA . LYS A 1 145 ? 10.408 -11.973 1.934 1.00 98.88 145 LYS A CA 1
ATOM 1134 C C . LYS A 1 145 ? 9.406 -12.157 3.076 1.00 98.88 145 LYS A C 1
ATOM 1136 O O . LYS A 1 145 ? 9.723 -12.820 4.060 1.00 98.88 145 LYS A O 1
ATOM 1141 N N . HIS A 1 146 ? 8.220 -11.564 2.959 1.00 98.81 146 HIS A N 1
ATOM 1142 C CA . HIS A 1 146 ? 7.196 -11.543 4.007 1.00 98.81 146 HIS A CA 1
ATOM 1143 C C . HIS A 1 146 ? 6.019 -12.491 3.731 1.00 98.81 146 HIS A C 1
ATOM 1145 O O . HIS A 1 146 ? 5.047 -12.513 4.486 1.00 98.81 146 HIS A O 1
ATOM 1151 N N . GLY A 1 147 ? 6.111 -13.313 2.681 1.00 98.62 147 GLY A N 1
ATOM 1152 C CA . GLY A 1 147 ? 5.115 -14.330 2.352 1.00 98.62 147 GLY A CA 1
ATOM 1153 C C . GLY A 1 147 ? 3.736 -13.756 2.023 1.00 98.62 147 GLY A C 1
ATOM 1154 O O . GLY A 1 147 ? 2.725 -14.371 2.385 1.00 98.62 147 GLY A O 1
ATOM 1155 N N . VAL A 1 148 ? 3.696 -12.590 1.371 1.00 98.81 148 VAL A N 1
ATOM 1156 C CA . VAL A 1 148 ? 2.459 -11.938 0.927 1.00 98.81 148 VAL A CA 1
ATOM 1157 C C . VAL A 1 148 ? 1.776 -12.813 -0.128 1.00 98.81 148 VAL A C 1
ATOM 1159 O O . VAL A 1 148 ? 2.409 -13.299 -1.061 1.00 98.81 148 VAL A O 1
ATOM 1162 N N . LYS A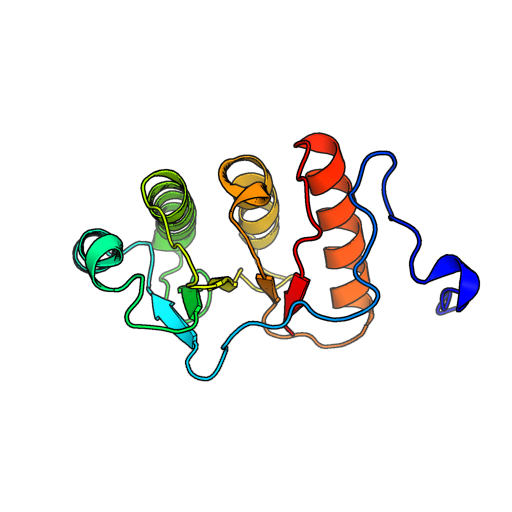 1 149 ? 0.477 -13.074 0.049 1.00 98.50 149 LYS A N 1
ATOM 1163 C CA . LYS A 1 149 ? -0.259 -14.091 -0.726 1.00 98.50 149 LYS A CA 1
ATOM 1164 C C . LYS A 1 149 ? -0.856 -13.592 -2.036 1.00 98.50 149 LYS A C 1
ATOM 1166 O O . LYS A 1 149 ? -1.226 -14.413 -2.870 1.00 98.50 149 LYS A O 1
ATOM 1171 N N . LYS A 1 150 ? -0.967 -12.279 -2.212 1.00 98.31 150 LYS A N 1
ATOM 1172 C CA . LYS A 1 150 ? -1.498 -11.638 -3.419 1.00 98.31 150 LYS A CA 1
ATOM 1173 C C . LYS A 1 150 ? -0.642 -10.421 -3.773 1.00 98.31 150 LYS A C 1
ATOM 1175 O O . LYS A 1 150 ? -0.172 -9.777 -2.839 1.00 98.31 150 LYS A O 1
ATOM 1180 N N . PRO A 1 151 ? -0.470 -10.086 -5.061 1.00 98.62 151 PRO A N 1
ATOM 1181 C CA . PRO A 1 151 ? 0.259 -8.882 -5.436 1.00 98.62 151 PRO A CA 1
ATOM 1182 C C . PRO A 1 151 ? -0.392 -7.635 -4.831 1.00 98.62 151 PRO A C 1
ATOM 1184 O O . PRO A 1 151 ? -1.620 -7.488 -4.869 1.00 98.62 151 PRO A O 1
ATOM 1187 N N . ILE A 1 152 ? 0.428 -6.744 -4.289 1.00 98.88 152 ILE A N 1
ATOM 1188 C CA . ILE A 1 152 ? 0.054 -5.389 -3.900 1.00 98.88 152 ILE A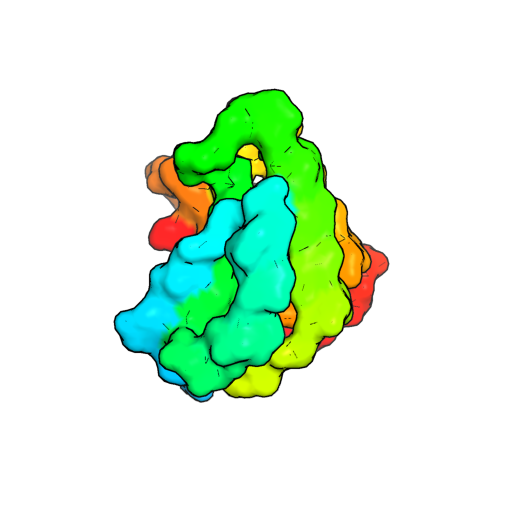 CA 1
ATOM 1189 C C . ILE A 1 152 ? 0.113 -4.540 -5.170 1.00 98.88 152 ILE A C 1
ATOM 1191 O O . ILE A 1 152 ? 1.150 -4.423 -5.818 1.00 98.88 152 ILE A O 1
ATOM 1195 N N . LEU A 1 153 ? -1.023 -3.968 -5.556 1.00 98.81 153 LEU A N 1
ATOM 1196 C CA . LEU A 1 153 ? -1.133 -3.188 -6.785 1.00 98.81 153 LEU A CA 1
ATOM 1197 C C . LE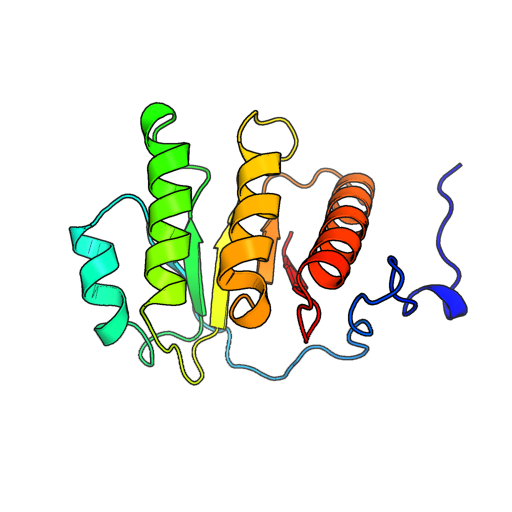U A 1 153 ? -0.511 -1.794 -6.615 1.00 98.81 153 LEU A C 1
ATOM 1199 O O . LEU A 1 153 ? -0.478 -1.245 -5.515 1.00 98.81 153 LEU A O 1
ATOM 1203 N N . ILE A 1 154 ? -0.064 -1.197 -7.720 1.00 98.75 154 ILE A N 1
ATOM 1204 C CA . ILE A 1 154 ? 0.441 0.180 -7.755 1.00 98.75 154 ILE A CA 1
ATOM 1205 C C . ILE A 1 154 ? -0.613 1.076 -8.411 1.00 98.75 154 ILE A C 1
ATOM 1207 O O . ILE A 1 154 ? -1.103 0.771 -9.497 1.00 98.75 154 ILE A O 1
ATOM 1211 N N . HIS A 1 155 ? -0.930 2.190 -7.760 1.00 98.62 155 HIS A N 1
ATOM 1212 C CA . HIS A 1 155 ? -1.685 3.307 -8.322 1.00 98.62 155 HIS A CA 1
ATOM 1213 C C . HIS A 1 155 ? -0.745 4.510 -8.446 1.00 98.62 155 HIS A C 1
ATOM 1215 O O . HIS A 1 155 ? -0.009 4.802 -7.506 1.00 98.62 155 HIS A O 1
ATOM 1221 N N . ALA A 1 156 ? -0.749 5.188 -9.589 1.00 90.25 156 ALA A N 1
ATOM 1222 C CA . ALA A 1 156 ? 0.167 6.278 -9.921 1.00 90.25 156 ALA A CA 1
ATOM 1223 C C . ALA A 1 156 ? -0.578 7.396 -10.647 1.00 90.25 156 ALA A C 1
ATOM 1225 O O . ALA A 1 156 ? -1.452 7.048 -11.475 1.00 90.25 156 ALA A O 1
#

Nearest PDB structures (foldseek):
  6kkh-assembly2_L  TM=9.993E-01  e=4.051E-23  Roseiflexus castenholzii DSM 13941
  6kkh-assembly1_C  TM=9.998E-01  e=5.947E-23  Roseiflexus castenholzii DSM 13941
  6kin-assembly1_D  TM=9.974E-01  e=6.760E-23  Roseiflexus castenholzii DSM 13941
  4l7z-assembly1_F  TM=9.986E-01  e=7.683E-23  Chloroflexus aurantiacus
  6kkh-assembly2_J  TM=9.988E-01  e=1.367E-22  Roseiflexus castenholzii DSM 13941

Solvent-accessible surface area (backbone atoms only — not comparable to full-atom values): 8867 Å² total; per-residue (Å²): 131,88,82,72,71,51,81,88,54,61,64,53,51,76,25,88,69,23,33,69,51,77,92,62,84,81,93,70,69,71,91,41,77,46,80,38,59,25,57,41,61,84,58,51,74,42,44,72,73,46,42,71,78,42,29,20,45,25,34,42,41,29,90,97,47,55,82,93,39,39,66,49,13,50,52,33,36,46,50,52,59,66,79,48,80,41,87,86,24,40,36,34,32,30,44,38,38,87,91,46,96,54,24,68,56,48,52,54,52,42,44,64,73,41,32,74,68,43,44,35,41,33,46,50,86,71,88,51,70,67,57,52,53,52,53,53,44,52,47,22,45,48,28,26,75,57,64,22,77,56,61,65,40,82,43,115

Radius of gyration: 15.48 Å; Cα contacts (8 Å, |Δi|>4): 260; chains: 1; bounding box: 38×34×40 Å

Sequence (156 aa):
MASTRTPAKHFSPLAIGAPEPFRTLPVKLERMIHFVPPHNEKIRSKIKDLAGQVDVVLGNLEDAVPMDQKENARKGFIEMVRDNDFGATGVWTRINCLNSPWVLDDVTEIVAAVGNKLDVIMLPKVEGPWDIHYLDQLLAQLEAKHGVKKPILIHA